Protein AF-A0A851WQW5-F1 (afdb_monomer)

Structure (mmCIF, N/CA/C/O backbone):
data_AF-A0A851WQW5-F1
#
_entry.id   AF-A0A851WQW5-F1
#
loop_
_atom_site.group_PDB
_atom_site.id
_atom_site.type_symbol
_atom_site.label_atom_id
_atom_site.label_alt_id
_atom_site.label_comp_id
_atom_site.label_asym_id
_atom_site.label_entity_id
_atom_site.label_seq_id
_atom_site.pdbx_PDB_ins_code
_atom_site.Cartn_x
_atom_site.Cartn_y
_atom_site.Cartn_z
_atom_site.occupancy
_atom_site.B_iso_or_equiv
_atom_site.auth_seq_id
_atom_site.auth_comp_id
_atom_site.auth_asym_id
_atom_site.auth_atom_id
_atom_site.pdbx_PDB_model_num
ATOM 1 N N . ASP A 1 1 ? 10.741 -29.596 -35.989 1.00 42.50 1 ASP A N 1
ATOM 2 C CA . ASP A 1 1 ? 11.668 -28.466 -35.866 1.00 42.50 1 ASP A CA 1
ATOM 3 C C . ASP A 1 1 ? 10.976 -27.386 -35.039 1.00 42.50 1 ASP A C 1
ATOM 5 O O . ASP A 1 1 ? 10.048 -26.779 -35.562 1.00 42.50 1 ASP A O 1
ATOM 9 N N . PRO A 1 2 ? 11.239 -27.264 -33.725 1.00 49.88 2 PRO A N 1
ATOM 10 C CA . PRO A 1 2 ? 10.654 -26.209 -32.911 1.00 49.88 2 PRO A CA 1
ATOM 11 C C . PRO A 1 2 ? 11.696 -25.104 -32.687 1.00 49.88 2 PRO A C 1
ATOM 13 O O . PRO A 1 2 ? 12.669 -25.300 -31.965 1.00 49.88 2 PRO A O 1
ATOM 16 N N . GLY A 1 3 ? 11.497 -23.955 -33.330 1.00 43.19 3 GLY A N 1
ATOM 17 C CA . GLY A 1 3 ? 12.231 -22.725 -33.042 1.00 43.19 3 GLY A CA 1
ATOM 18 C C . GLY A 1 3 ? 11.474 -21.908 -32.001 1.00 43.19 3 GLY A C 1
ATOM 19 O O . GLY A 1 3 ? 10.543 -21.184 -32.348 1.00 43.19 3 GLY A O 1
ATOM 20 N N . GLU A 1 4 ? 11.848 -22.078 -30.736 1.00 54.56 4 GLU A N 1
ATOM 21 C CA . GLU A 1 4 ? 11.521 -21.154 -29.648 1.00 54.56 4 GLU A CA 1
ATOM 22 C C . GLU A 1 4 ? 12.416 -19.897 -29.720 1.00 54.56 4 GLU A C 1
ATOM 24 O O . GLU A 1 4 ? 13.320 -19.812 -3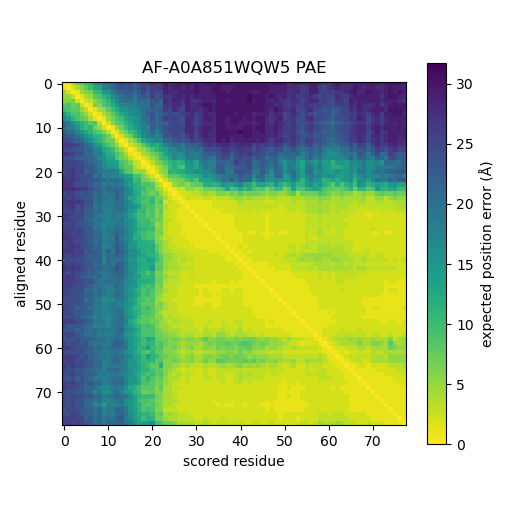0.550 1.00 54.56 4 GLU A O 1
ATOM 29 N N . ASP A 1 5 ? 12.154 -18.958 -28.808 1.00 47.09 5 ASP A N 1
ATOM 30 C CA . ASP A 1 5 ? 12.913 -17.743 -28.481 1.00 47.09 5 ASP A CA 1
ATOM 31 C C . ASP A 1 5 ? 12.586 -16.452 -29.245 1.00 47.09 5 ASP A C 1
ATOM 33 O O . ASP A 1 5 ? 13.243 -16.042 -30.198 1.00 47.09 5 ASP A O 1
ATOM 37 N N . SER A 1 6 ? 11.637 -15.695 -28.682 1.00 51.59 6 SER A N 1
ATOM 38 C CA . SER A 1 6 ? 11.750 -14.232 -28.675 1.00 51.59 6 SER A CA 1
ATOM 39 C C . SER A 1 6 ? 11.129 -13.632 -27.411 1.00 51.59 6 SER A C 1
ATOM 41 O O . SER A 1 6 ? 10.188 -12.841 -27.465 1.00 51.59 6 SER A O 1
ATOM 43 N N . ILE A 1 7 ? 11.678 -13.994 -26.251 1.00 48.75 7 ILE 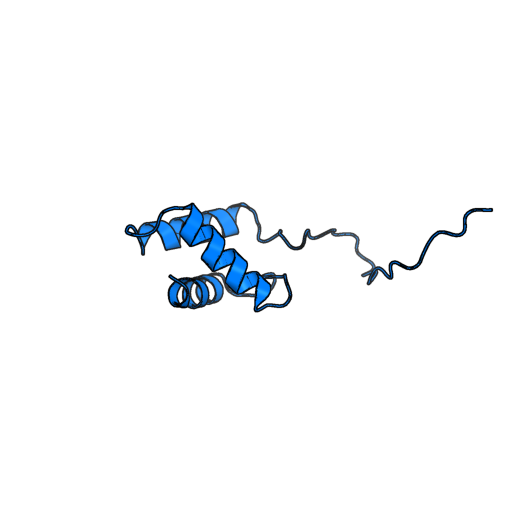A N 1
ATOM 44 C CA . ILE A 1 7 ? 11.560 -13.180 -25.038 1.00 48.75 7 ILE A CA 1
ATOM 45 C C . ILE A 1 7 ? 12.932 -12.556 -24.835 1.00 48.75 7 ILE A C 1
ATOM 47 O O . ILE A 1 7 ? 13.847 -13.237 -24.395 1.00 48.75 7 ILE A O 1
ATOM 51 N N . CYS A 1 8 ? 13.095 -11.278 -25.175 1.00 42.72 8 CYS A N 1
ATOM 52 C CA . CYS A 1 8 ? 14.323 -10.546 -24.878 1.00 42.72 8 CYS A CA 1
ATOM 53 C C . CYS A 1 8 ? 14.454 -10.384 -23.357 1.00 42.72 8 CYS A C 1
ATOM 55 O O . CYS A 1 8 ? 13.685 -9.607 -22.779 1.00 42.72 8 CYS A O 1
ATOM 57 N N . PRO A 1 9 ? 15.420 -11.027 -22.677 1.00 48.66 9 PRO A N 1
ATOM 58 C CA . PRO A 1 9 ? 15.756 -10.636 -21.327 1.00 48.66 9 PRO A CA 1
ATOM 59 C C . PRO A 1 9 ? 16.711 -9.449 -21.455 1.00 48.66 9 PRO A C 1
ATOM 61 O O . PRO A 1 9 ? 17.729 -9.519 -22.145 1.00 48.66 9 PRO A O 1
ATOM 64 N N . CYS A 1 10 ? 16.434 -8.341 -20.779 1.00 46.31 10 CYS A N 1
ATOM 65 C CA . CYS A 1 10 ? 17.499 -7.404 -20.448 1.00 46.31 10 CYS A CA 1
ATOM 66 C C . CYS A 1 10 ? 18.465 -8.127 -19.489 1.00 46.31 10 CYS A C 1
ATOM 68 O O . CYS A 1 10 ? 18.286 -8.122 -18.272 1.00 46.31 10 CYS A O 1
ATOM 70 N N . ILE A 1 11 ? 19.446 -8.830 -20.062 1.00 43.53 11 ILE A N 1
ATOM 71 C CA . ILE A 1 11 ? 20.525 -9.510 -19.350 1.00 43.53 11 ILE A CA 1
ATOM 72 C C . ILE A 1 11 ? 21.424 -8.414 -18.777 1.00 43.53 11 ILE A C 1
ATOM 74 O O . ILE A 1 11 ? 22.205 -7.793 -19.494 1.00 43.53 11 ILE A O 1
ATOM 78 N N . ASN A 1 12 ? 21.300 -8.156 -17.478 1.00 51.69 12 ASN A N 1
ATOM 79 C CA . ASN A 1 12 ? 22.347 -7.482 -16.727 1.00 51.69 12 ASN A CA 1
ATOM 80 C C . ASN A 1 12 ? 23.320 -8.567 -16.243 1.00 51.69 12 ASN A C 1
ATOM 82 O O . ASN A 1 12 ? 22.914 -9.507 -15.555 1.00 51.69 12 ASN A O 1
ATOM 86 N N . SER A 1 13 ? 24.578 -8.476 -16.672 1.00 54.72 13 SER A N 1
ATOM 87 C CA . SER A 1 13 ? 25.670 -9.395 -16.337 1.00 54.72 13 SER A CA 1
ATOM 88 C C . SER A 1 13 ? 26.010 -9.336 -14.843 1.00 54.72 13 SER A C 1
ATOM 90 O O . SER A 1 13 ? 26.967 -8.694 -14.424 1.00 54.72 13 SER A O 1
ATOM 92 N N . GLY A 1 14 ? 25.192 -10.010 -14.041 1.00 49.22 14 GLY A N 1
ATOM 93 C CA . GLY A 1 14 ? 25.273 -10.064 -12.587 1.00 49.22 14 GLY A CA 1
ATOM 94 C C . GLY A 1 14 ? 23.970 -10.630 -12.045 1.00 49.22 14 GLY A C 1
ATOM 95 O O . GLY A 1 14 ? 23.105 -9.880 -11.608 1.00 49.22 14 GLY A O 1
ATOM 96 N N . GLY A 1 15 ? 23.805 -11.950 -12.166 1.00 48.50 15 GLY A N 1
ATOM 97 C CA . GLY A 1 15 ? 22.564 -12.680 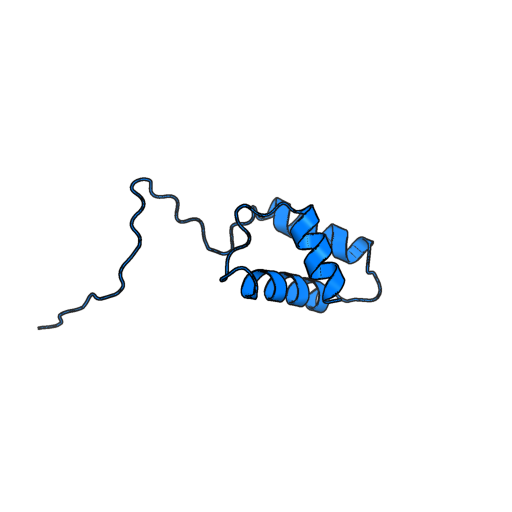-11.913 1.00 48.50 15 GLY A CA 1
ATOM 98 C C . GLY A 1 15 ? 22.023 -12.535 -10.493 1.00 48.50 15 GLY A C 1
ATOM 99 O O . GLY A 1 15 ? 22.174 -13.427 -9.665 1.00 48.50 15 GLY A O 1
ATOM 100 N N . VAL A 1 16 ? 21.315 -11.442 -10.236 1.00 47.41 16 VAL A N 1
ATOM 101 C CA . VAL A 1 16 ? 20.319 -11.361 -9.177 1.00 47.41 16 VAL A CA 1
ATOM 102 C C . VAL A 1 16 ? 18.982 -11.249 -9.884 1.00 47.41 16 VAL A C 1
ATOM 104 O O . VAL A 1 16 ? 18.622 -10.195 -10.405 1.00 47.41 16 VAL A O 1
ATOM 107 N N . PHE A 1 17 ? 18.247 -12.359 -9.923 1.00 50.38 17 PHE A N 1
ATOM 108 C CA . PHE A 1 17 ? 16.836 -12.348 -10.284 1.00 50.38 17 PHE A CA 1
ATOM 109 C C . PHE A 1 17 ? 16.086 -11.653 -9.142 1.00 50.38 17 PHE A C 1
ATOM 111 O O . PHE A 1 17 ? 15.535 -12.283 -8.240 1.00 50.38 17 PHE A O 1
ATOM 118 N N . VAL A 1 18 ? 16.157 -10.322 -9.118 1.00 50.94 18 VAL A N 1
ATOM 119 C CA . VAL A 1 18 ? 15.340 -9.501 -8.236 1.00 50.94 18 VAL A CA 1
ATOM 120 C C . VAL A 1 18 ? 13.938 -9.642 -8.795 1.00 50.94 18 VAL A C 1
ATOM 122 O O . VAL A 1 18 ? 13.588 -9.015 -9.792 1.00 50.94 18 VAL A O 1
ATOM 125 N N . SER A 1 19 ? 13.156 -10.544 -8.199 1.00 47.06 19 SER A N 1
ATOM 126 C CA . SER A 1 19 ? 11.724 -10.623 -8.463 1.00 47.06 19 SER A CA 1
ATOM 127 C C . SER A 1 19 ? 11.170 -9.192 -8.467 1.00 47.06 19 SER A C 1
ATOM 129 O O . SER A 1 19 ? 11.544 -8.420 -7.585 1.00 47.06 19 SER A O 1
ATOM 131 N N . PRO A 1 20 ? 10.288 -8.791 -9.394 1.00 51.12 20 PRO A N 1
ATOM 132 C CA . PRO A 1 20 ? 9.696 -7.447 -9.376 1.00 51.12 20 PRO A CA 1
ATOM 133 C C . PRO A 1 20 ? 8.903 -7.167 -8.077 1.00 51.12 20 PRO A C 1
ATOM 135 O O . PRO A 1 20 ? 8.496 -6.039 -7.810 1.00 51.12 20 PRO A O 1
ATOM 138 N N . TYR A 1 21 ? 8.717 -8.200 -7.241 1.00 49.59 21 TYR A N 1
ATOM 139 C CA . TYR A 1 21 ? 8.189 -8.159 -5.878 1.00 49.59 21 TYR A CA 1
ATOM 140 C C . TYR A 1 21 ? 9.243 -7.932 -4.781 1.00 49.59 21 TYR A C 1
ATOM 142 O O . TYR A 1 21 ? 8.873 -7.755 -3.625 1.00 49.59 21 TYR A O 1
ATOM 150 N N . ALA A 1 22 ? 10.539 -7.952 -5.091 1.00 56.97 22 ALA A N 1
ATOM 151 C CA . ALA A 1 22 ? 11.624 -7.906 -4.116 1.00 56.97 22 ALA A CA 1
ATOM 152 C C . ALA A 1 22 ? 11.924 -6.471 -3.652 1.00 56.97 22 ALA A C 1
ATOM 154 O O . ALA A 1 22 ? 13.069 -6.035 -3.557 1.00 56.97 22 ALA A O 1
ATOM 155 N N . LEU A 1 23 ? 10.880 -5.765 -3.217 1.00 59.19 23 LEU A N 1
ATOM 156 C CA . LEU A 1 23 ? 11.031 -5.109 -1.928 1.00 59.19 23 LEU A CA 1
ATOM 157 C C . LEU A 1 23 ? 11.413 -6.222 -0.948 1.00 59.19 23 LEU A C 1
ATOM 159 O O . LEU A 1 23 ? 10.763 -7.266 -0.916 1.00 59.19 23 LEU A O 1
ATOM 163 N N . ASN A 1 24 ? 12.494 -6.047 -0.190 1.00 64.69 24 ASN A N 1
ATOM 164 C CA . ASN A 1 24 ? 12.835 -6.991 0.870 1.00 64.69 24 ASN A CA 1
ATOM 165 C C . ASN A 1 24 ? 11.551 -7.318 1.662 1.00 64.69 24 ASN A C 1
ATOM 167 O O . ASN A 1 24 ? 10.850 -6.394 2.079 1.00 64.69 24 ASN A O 1
ATOM 171 N N . LEU A 1 25 ? 11.217 -8.602 1.831 1.00 68.88 25 LEU A N 1
ATOM 172 C CA . LEU A 1 25 ? 9.967 -9.035 2.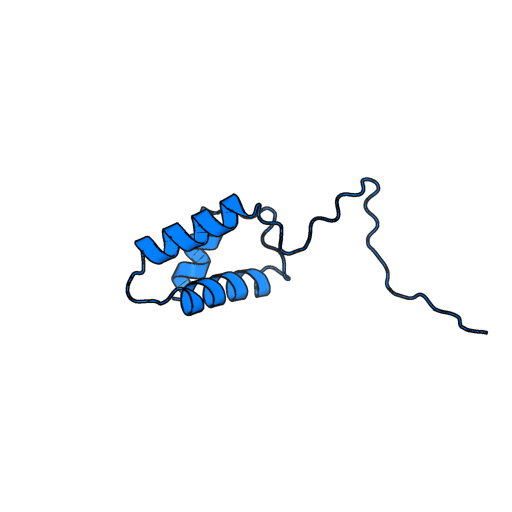477 1.00 68.88 25 LEU A CA 1
ATOM 173 C C . LEU A 1 25 ? 9.751 -8.348 3.840 1.00 68.88 25 LEU A C 1
ATOM 175 O O . LEU A 1 25 ? 8.617 -8.036 4.206 1.00 68.88 25 LEU A O 1
ATOM 179 N N . SER A 1 26 ? 10.838 -8.036 4.560 1.00 77.44 26 SER A N 1
ATOM 180 C CA . SER A 1 26 ? 10.802 -7.255 5.800 1.00 77.44 26 SER A CA 1
ATOM 181 C C . SER A 1 26 ? 10.337 -5.815 5.567 1.00 77.44 26 SER A C 1
ATOM 183 O O . SER A 1 26 ? 9.486 -5.327 6.305 1.00 77.44 26 SER A O 1
ATOM 185 N N . SER A 1 27 ? 10.845 -5.133 4.538 1.00 79.00 27 SER A N 1
ATOM 186 C CA . SER A 1 27 ? 10.444 -3.765 4.181 1.00 79.00 27 SER A CA 1
ATOM 187 C C . SER A 1 27 ? 8.992 -3.688 3.723 1.00 79.00 27 SER A C 1
ATOM 189 O O . SER A 1 27 ? 8.279 -2.784 4.149 1.00 79.00 27 SER A O 1
ATOM 191 N N . PHE A 1 28 ? 8.529 -4.655 2.924 1.00 83.62 28 PHE A N 1
ATOM 192 C CA . PHE A 1 28 ? 7.119 -4.727 2.536 1.00 83.62 28 PHE A CA 1
ATOM 193 C C . PHE A 1 28 ? 6.221 -4.944 3.758 1.00 83.62 28 PHE A C 1
ATOM 195 O O . PHE A 1 28 ? 5.266 -4.207 3.968 1.00 83.62 28 PHE A O 1
ATOM 202 N N . THR A 1 29 ? 6.578 -5.887 4.634 1.00 86.94 29 THR A N 1
ATOM 203 C CA . THR A 1 29 ? 5.824 -6.133 5.873 1.00 86.94 29 THR A CA 1
ATOM 204 C C . THR A 1 29 ? 5.791 -4.893 6.772 1.00 86.94 29 THR A C 1
ATOM 206 O O . THR A 1 29 ? 4.745 -4.570 7.329 1.00 86.94 29 THR A O 1
ATOM 209 N N . LYS A 1 30 ? 6.907 -4.159 6.886 1.00 89.88 30 LYS A N 1
ATOM 210 C CA . LYS A 1 30 ? 6.977 -2.893 7.635 1.00 89.88 30 LYS A CA 1
ATOM 211 C C . LYS A 1 30 ? 6.082 -1.814 7.029 1.00 89.88 30 LYS A C 1
ATOM 213 O O . LYS A 1 30 ? 5.401 -1.133 7.786 1.00 89.88 30 LYS A O 1
ATOM 218 N N . LEU A 1 31 ? 6.069 -1.671 5.703 1.00 91.75 31 LEU A N 1
ATOM 219 C CA . LEU A 1 31 ? 5.191 -0.734 4.999 1.00 91.75 31 LEU A CA 1
ATOM 220 C C . LEU A 1 31 ? 3.716 -1.054 5.271 1.00 91.75 31 LEU A C 1
ATOM 222 O O . LEU A 1 31 ? 2.977 -0.180 5.710 1.00 91.75 31 LEU A O 1
ATOM 226 N N . ILE A 1 32 ? 3.311 -2.315 5.083 1.00 92.69 32 ILE A N 1
ATOM 227 C CA . ILE A 1 32 ? 1.930 -2.744 5.335 1.00 92.69 32 ILE A CA 1
ATOM 228 C C . ILE A 1 32 ? 1.549 -2.497 6.799 1.00 92.69 32 ILE A C 1
ATOM 230 O O . ILE A 1 32 ? 0.490 -1.937 7.057 1.00 92.69 32 ILE A O 1
ATOM 234 N N . LYS A 1 33 ? 2.426 -2.832 7.756 1.00 92.69 33 LYS A N 1
ATOM 235 C CA . LYS A 1 33 ? 2.171 -2.594 9.184 1.00 92.69 33 LYS A CA 1
ATOM 236 C C . LYS A 1 33 ? 1.971 -1.108 9.496 1.00 92.69 33 LYS A C 1
ATOM 238 O O . LYS A 1 33 ? 1.031 -0.776 10.203 1.00 92.69 33 LYS A O 1
ATOM 243 N N . ARG A 1 34 ? 2.810 -0.223 8.946 1.00 94.00 34 ARG A N 1
ATOM 244 C CA . ARG A 1 34 ? 2.688 1.235 9.137 1.00 94.00 34 ARG A CA 1
ATOM 245 C C . ARG A 1 34 ? 1.377 1.780 8.584 1.00 94.00 34 ARG A C 1
ATOM 247 O O . ARG A 1 34 ? 0.703 2.539 9.269 1.00 94.00 34 ARG A O 1
ATOM 254 N N . LEU A 1 35 ? 0.998 1.355 7.380 1.00 95.56 35 LEU A N 1
ATOM 255 C CA . LEU A 1 35 ? -0.270 1.753 6.774 1.00 95.56 35 LEU A CA 1
ATOM 256 C C . LEU A 1 35 ? -1.467 1.243 7.588 1.00 95.56 35 LEU A C 1
ATOM 258 O O . LEU A 1 35 ? -2.395 2.000 7.817 1.00 95.56 35 LEU A O 1
ATOM 262 N N . GLN A 1 36 ? -1.425 0.010 8.101 1.00 95.00 36 GLN A N 1
ATOM 263 C CA . GLN A 1 36 ? -2.481 -0.515 8.977 1.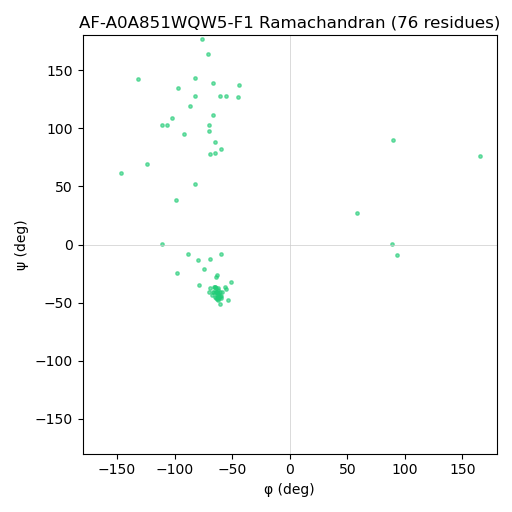00 95.00 36 GLN A CA 1
ATOM 264 C C . GLN A 1 36 ? -2.569 0.211 10.329 1.00 95.00 36 GLN A C 1
ATOM 266 O O . GLN A 1 36 ? -3.659 0.379 10.862 1.00 95.00 36 GLN A O 1
ATOM 271 N N . GLU A 1 37 ? -1.435 0.621 10.904 1.00 94.88 37 GLU A N 1
ATOM 272 C CA . GLU A 1 37 ? -1.403 1.396 12.153 1.00 94.88 37 GLU A CA 1
ATOM 273 C C . GLU A 1 37 ? -1.953 2.812 11.955 1.00 94.88 37 GLU A C 1
ATOM 275 O O . GLU A 1 37 ? -2.624 3.343 12.839 1.00 94.88 37 GLU A O 1
ATOM 280 N N . ARG A 1 38 ? -1.671 3.420 10.799 1.00 95.06 38 ARG A N 1
ATOM 281 C CA . ARG A 1 38 ? -2.123 4.769 10.452 1.00 95.06 38 ARG A CA 1
ATOM 282 C C . ARG A 1 38 ? -3.579 4.813 10.001 1.00 95.06 38 ARG A C 1
ATOM 284 O O . ARG A 1 38 ? -4.256 5.794 10.294 1.00 95.06 38 ARG A O 1
ATOM 291 N N . TYR A 1 39 ? -4.025 3.764 9.318 1.00 95.56 39 TYR A N 1
ATOM 292 C CA . TYR A 1 39 ? -5.343 3.667 8.708 1.00 95.56 39 TYR A CA 1
ATOM 293 C C . TYR A 1 39 ? -6.111 2.431 9.198 1.00 95.56 39 TYR A C 1
ATOM 295 O O . TYR A 1 39 ? -6.290 1.458 8.453 1.00 95.56 39 TYR A O 1
ATOM 303 N N . PRO A 1 40 ? -6.538 2.419 10.474 1.00 94.12 40 PRO A N 1
ATOM 304 C CA . PRO A 1 40 ? -7.225 1.275 11.062 1.00 94.12 40 PRO A CA 1
ATOM 305 C C . PRO A 1 40 ? -8.637 1.061 10.496 1.00 94.12 40 PRO A C 1
ATOM 307 O O . PRO A 1 40 ? -9.226 0.009 10.749 1.00 94.12 40 PRO A O 1
ATOM 310 N N . GLU A 1 41 ? -9.199 2.023 9.750 1.00 96.56 41 GLU A N 1
ATOM 311 C CA . GLU A 1 41 ? -10.505 1.858 9.098 1.00 96.56 41 GLU A CA 1
ATOM 312 C C . GLU A 1 41 ? -10.445 0.949 7.865 1.00 96.56 41 GLU A C 1
ATOM 314 O O . GLU A 1 41 ? -11.462 0.368 7.477 1.00 96.56 41 GLU A O 1
ATOM 319 N N . PHE A 1 42 ? -9.261 0.775 7.271 1.00 95.12 42 PHE A N 1
ATOM 320 C CA . PHE A 1 42 ? -9.066 -0.096 6.121 1.00 95.12 42 PHE A CA 1
ATOM 321 C C . PHE A 1 42 ? -8.536 -1.467 6.537 1.00 95.12 42 PHE A C 1
ATOM 323 O O . PHE A 1 42 ? -7.594 -1.616 7.316 1.00 95.12 42 PHE A O 1
ATOM 330 N N . ASN A 1 43 ? -9.132 -2.514 5.966 1.00 94.00 43 ASN A N 1
ATOM 331 C CA . ASN A 1 43 ? -8.645 -3.870 6.168 1.00 94.00 43 ASN A CA 1
ATOM 332 C C . ASN A 1 43 ? -7.307 -4.093 5.431 1.00 94.00 43 ASN A C 1
ATOM 334 O O . ASN A 1 43 ? -6.915 -3.347 4.532 1.00 94.00 43 ASN A O 1
ATOM 338 N N . ARG A 1 44 ? -6.593 -5.166 5.796 1.00 92.81 44 ARG A N 1
ATOM 339 C CA . ARG A 1 44 ? -5.284 -5.492 5.202 1.00 92.81 44 ARG A CA 1
ATOM 340 C C . ARG A 1 44 ? -5.334 -5.616 3.678 1.00 92.81 44 ARG A C 1
ATOM 342 O O . ARG A 1 44 ? -4.368 -5.253 3.016 1.00 92.81 44 ARG A O 1
ATOM 349 N N . GLU A 1 45 ? -6.423 -6.153 3.141 1.00 94.06 45 GLU A N 1
ATOM 350 C CA . GLU A 1 45 ? -6.616 -6.333 1.699 1.00 94.06 45 GLU A CA 1
ATOM 351 C C . GLU A 1 45 ? -6.617 -4.984 0.986 1.00 94.06 45 GLU A C 1
ATOM 353 O O . GLU A 1 45 ? -5.834 -4.788 0.062 1.00 94.06 45 GLU A O 1
ATOM 358 N N . ARG A 1 46 ? -7.378 -4.010 1.496 1.00 96.12 46 ARG A N 1
ATOM 359 C CA . ARG A 1 46 ? -7.444 -2.663 0.929 1.00 96.12 46 ARG A CA 1
ATOM 360 C C . ARG A 1 46 ? -6.097 -1.940 0.976 1.00 96.12 46 ARG A C 1
ATOM 362 O O . ARG A 1 46 ? -5.723 -1.292 0.002 1.00 96.12 46 ARG A O 1
ATOM 369 N N . ILE A 1 47 ? -5.339 -2.106 2.064 1.00 96.50 47 ILE A N 1
ATOM 370 C CA . ILE A 1 47 ? -3.962 -1.595 2.176 1.00 96.50 47 ILE A CA 1
ATOM 371 C C . ILE A 1 47 ? -3.048 -2.229 1.117 1.00 96.50 47 ILE A C 1
ATOM 373 O O . ILE A 1 47 ? -2.274 -1.536 0.455 1.00 96.50 47 ILE A O 1
ATOM 377 N N . VAL A 1 48 ? -3.120 -3.551 0.947 1.00 93.88 48 VAL A N 1
ATOM 378 C CA . VAL A 1 48 ? -2.318 -4.273 -0.049 1.00 93.88 48 VAL A CA 1
ATOM 379 C C . VAL A 1 48 ? -2.686 -3.836 -1.467 1.00 93.88 48 VAL A C 1
ATOM 381 O O . VAL A 1 48 ? -1.784 -3.633 -2.279 1.00 93.88 48 VAL A O 1
ATOM 384 N N . ASP A 1 49 ? -3.971 -3.645 -1.756 1.00 95.31 49 ASP A N 1
ATOM 385 C CA . ASP A 1 49 ? -4.448 -3.162 -3.051 1.00 95.31 49 ASP A CA 1
ATOM 386 C C . ASP A 1 49 ? -3.923 -1.757 -3.361 1.00 95.31 49 ASP A C 1
ATOM 388 O O . ASP A 1 49 ? -3.434 -1.526 -4.466 1.00 95.31 49 ASP A O 1
ATOM 392 N N . ALA A 1 50 ? -3.929 -0.847 -2.382 1.00 96.12 50 ALA A N 1
ATOM 393 C CA . ALA A 1 50 ? -3.357 0.490 -2.541 1.00 96.12 50 ALA A CA 1
ATOM 394 C C . ALA A 1 50 ? -1.860 0.431 -2.888 1.00 96.12 50 ALA A C 1
ATOM 396 O O . ALA A 1 50 ? -1.415 1.052 -3.850 1.00 96.12 50 ALA A O 1
ATOM 397 N N . VAL A 1 51 ? -1.074 -0.389 -2.180 1.00 93.69 51 VAL A N 1
ATOM 398 C CA . VAL A 1 51 ? 0.359 -0.567 -2.487 1.00 93.69 51 VAL A CA 1
ATOM 399 C C . VAL A 1 51 ? 0.573 -1.208 -3.865 1.00 93.69 51 VAL A C 1
ATOM 401 O O . VAL A 1 51 ? 1.515 -0.856 -4.582 1.00 93.69 51 VAL A O 1
ATOM 404 N N . GLN A 1 52 ? -0.293 -2.140 -4.271 1.00 92.56 52 GLN A N 1
ATOM 405 C CA . GLN A 1 52 ? -0.249 -2.708 -5.618 1.00 92.56 52 GLN A CA 1
ATOM 406 C C . GLN A 1 52 ? -0.553 -1.667 -6.693 1.00 92.56 52 GLN A C 1
ATOM 408 O O . GLN A 1 52 ? 0.056 -1.722 -7.760 1.00 92.56 52 GLN A O 1
ATOM 413 N N . GLU A 1 53 ? -1.460 -0.735 -6.425 1.00 94.88 53 GLU A N 1
ATOM 414 C CA . GLU A 1 53 ? -1.794 0.346 -7.345 1.00 94.88 53 GLU A CA 1
ATOM 415 C C . GLU A 1 53 ? -0.621 1.318 -7.517 1.00 94.88 53 GLU A C 1
ATOM 417 O O . GLU A 1 53 ? -0.232 1.595 -8.651 1.00 94.88 53 GLU A O 1
ATOM 422 N N . VAL A 1 54 ? 0.059 1.703 -6.426 1.00 94.00 54 VAL A N 1
ATOM 423 C CA . VAL A 1 54 ? 1.332 2.451 -6.504 1.00 94.00 54 VAL A CA 1
ATOM 424 C C . VAL A 1 54 ? 2.323 1.710 -7.402 1.00 94.00 54 VAL A C 1
ATOM 426 O O . VAL A 1 54 ? 2.880 2.274 -8.339 1.00 94.00 54 VAL A O 1
ATOM 429 N N . ARG A 1 55 ? 2.493 0.398 -7.215 1.00 90.56 55 ARG A N 1
ATOM 430 C CA . ARG A 1 55 ? 3.392 -0.390 -8.070 1.00 90.56 55 ARG A CA 1
ATOM 431 C C . ARG A 1 55 ? 3.010 -0.335 -9.553 1.00 90.56 55 ARG A C 1
ATOM 433 O O . ARG A 1 55 ? 3.905 -0.263 -10.394 1.00 90.56 55 ARG A O 1
ATOM 440 N N . LYS A 1 56 ? 1.719 -0.390 -9.896 1.00 91.69 56 LYS A N 1
ATOM 441 C CA . LYS A 1 56 ? 1.268 -0.270 -11.296 1.00 91.69 56 LYS A CA 1
ATOM 442 C C . LYS A 1 56 ? 1.619 1.104 -11.870 1.00 91.69 56 LYS A C 1
ATOM 444 O O . LYS A 1 56 ? 2.126 1.167 -12.989 1.00 91.69 56 LYS A O 1
ATOM 449 N N . ASN A 1 57 ? 1.451 2.163 -11.079 1.00 92.19 57 ASN A N 1
ATOM 450 C CA . ASN A 1 57 ? 1.807 3.533 -11.461 1.00 92.19 57 ASN A CA 1
ATOM 451 C C . ASN A 1 57 ? 3.321 3.702 -11.686 1.00 92.19 57 ASN A C 1
ATOM 453 O O . ASN A 1 57 ? 3.742 4.477 -12.542 1.00 92.19 57 ASN A O 1
ATOM 457 N N . HIS A 1 58 ? 4.141 2.896 -11.006 1.00 89.06 58 HIS A N 1
ATOM 458 C CA . HIS A 1 58 ? 5.604 2.879 -11.125 1.00 89.06 58 HIS A CA 1
ATOM 459 C C . HIS A 1 58 ? 6.136 1.760 -12.038 1.00 89.06 58 HIS A C 1
ATOM 461 O O . HIS A 1 58 ? 7.172 1.147 -11.783 1.00 89.06 58 HIS A O 1
ATOM 467 N N . LYS A 1 59 ? 5.436 1.481 -13.147 1.00 85.75 59 LYS A N 1
ATOM 468 C CA . LYS A 1 59 ? 5.861 0.514 -14.188 1.00 85.75 59 LYS A CA 1
ATOM 469 C C . LYS A 1 59 ? 6.083 -0.913 -13.666 1.00 85.75 59 LYS A C 1
ATOM 471 O O . LYS A 1 59 ? 6.864 -1.676 -14.232 1.00 85.75 59 LYS A O 1
ATOM 476 N N . GLY A 1 60 ? 5.395 -1.288 -12.592 1.00 83.50 60 GLY A N 1
ATOM 477 C CA . GLY A 1 60 ? 5.435 -2.637 -12.038 1.00 83.50 60 GLY A CA 1
ATOM 478 C C . GLY A 1 60 ? 6.540 -2.885 -11.009 1.00 83.50 60 GLY A C 1
ATOM 479 O O . GLY A 1 60 ? 6.603 -3.997 -10.483 1.00 83.50 60 GLY A O 1
ATOM 480 N N . VAL A 1 61 ? 7.371 -1.890 -10.673 1.00 81.44 61 VAL A N 1
ATOM 481 C CA . VAL A 1 61 ? 8.457 -2.028 -9.688 1.00 81.44 61 VAL A CA 1
ATOM 482 C C . VAL A 1 61 ? 8.446 -0.887 -8.674 1.00 81.44 61 VAL A C 1
ATOM 484 O O . VAL A 1 61 ? 8.185 0.258 -9.006 1.00 81.44 61 VAL A O 1
ATOM 487 N N . LEU A 1 62 ? 8.758 -1.207 -7.417 1.00 84.88 62 LEU A N 1
ATOM 488 C CA . LEU A 1 62 ? 8.940 -0.223 -6.336 1.00 84.88 62 LEU A CA 1
ATOM 489 C C . LEU A 1 62 ? 10.408 -0.135 -5.885 1.00 84.88 62 LEU A C 1
ATOM 491 O O . LEU A 1 62 ? 10.751 0.600 -4.959 1.00 84.88 62 LEU A O 1
ATOM 495 N N . SER A 1 63 ? 11.292 -0.918 -6.510 1.00 80.44 63 SER A N 1
ATOM 496 C CA . SER A 1 63 ? 12.727 -0.881 -6.240 1.00 80.44 63 SER A CA 1
ATOM 497 C C . SER A 1 63 ? 13.281 0.507 -6.558 1.00 80.44 63 SER A C 1
ATOM 499 O O . SER A 1 63 ? 13.087 1.006 -7.663 1.00 80.44 63 SER A O 1
ATOM 501 N N . GLY A 1 64 ? 13.990 1.109 -5.605 1.00 79.88 64 GLY A N 1
ATOM 502 C CA . GLY A 1 64 ? 14.540 2.460 -5.746 1.00 79.88 64 GLY A CA 1
ATOM 503 C C . GLY A 1 64 ? 13.634 3.573 -5.212 1.00 79.88 64 GLY A C 1
ATOM 504 O O . GLY A 1 64 ? 14.107 4.696 -5.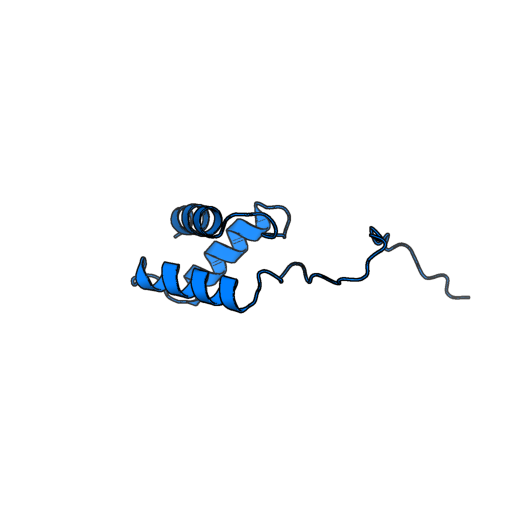072 1.00 79.88 64 GLY A O 1
ATOM 505 N N . MET A 1 65 ? 12.384 3.277 -4.836 1.00 85.62 65 MET A N 1
ATOM 506 C CA . MET A 1 65 ? 11.555 4.221 -4.086 1.00 85.62 65 MET A CA 1
ATOM 507 C C . MET A 1 65 ? 11.871 4.175 -2.591 1.00 85.62 65 MET A C 1
ATOM 509 O O . MET A 1 65 ? 12.086 3.110 -2.002 1.00 85.62 65 MET A O 1
ATOM 513 N N . ALA A 1 66 ? 11.835 5.343 -1.952 1.00 88.56 66 ALA A N 1
ATOM 514 C CA . ALA A 1 66 ? 11.831 5.422 -0.501 1.00 88.56 66 ALA A CA 1
ATOM 515 C C . ALA A 1 66 ? 10.520 4.839 0.046 1.00 88.56 66 ALA A C 1
ATOM 517 O O . ALA A 1 66 ? 9.443 5.120 -0.476 1.00 88.56 66 ALA A O 1
ATOM 518 N N . ILE A 1 67 ? 10.598 4.071 1.139 1.00 87.75 67 ILE A N 1
ATOM 519 C CA . ILE A 1 67 ? 9.409 3.492 1.793 1.00 87.75 67 ILE A CA 1
ATOM 520 C C . ILE A 1 67 ? 8.395 4.584 2.156 1.00 87.75 67 ILE A C 1
ATOM 522 O O . ILE A 1 67 ? 7.201 4.370 1.989 1.00 87.75 67 ILE A O 1
ATOM 526 N N . SER A 1 68 ? 8.865 5.754 2.595 1.00 89.81 68 SER A N 1
ATOM 527 C CA . SER A 1 68 ? 8.015 6.907 2.906 1.00 89.81 68 SER A CA 1
ATOM 528 C C . SER A 1 68 ? 7.242 7.428 1.694 1.00 89.81 68 SER A C 1
ATOM 530 O O . SER A 1 68 ? 6.088 7.800 1.840 1.00 89.81 68 SER A O 1
ATOM 532 N N . SER A 1 69 ? 7.844 7.423 0.502 1.00 92.31 69 SER A N 1
ATOM 533 C CA . SER A 1 69 ? 7.162 7.838 -0.730 1.00 92.31 69 SER A CA 1
ATOM 534 C C . SER A 1 69 ? 6.093 6.829 -1.141 1.00 92.31 69 SER A C 1
ATOM 536 O O . SER A 1 69 ? 4.995 7.221 -1.512 1.00 92.31 69 SER A O 1
ATOM 538 N N . ILE A 1 70 ? 6.380 5.526 -1.013 1.00 92.69 70 ILE A N 1
ATOM 539 C CA . ILE A 1 70 ? 5.378 4.475 -1.259 1.00 92.69 70 ILE A CA 1
ATOM 540 C C . ILE A 1 70 ? 4.215 4.615 -0.266 1.00 92.69 70 ILE A C 1
ATOM 542 O O . ILE A 1 70 ? 3.059 4.465 -0.646 1.00 92.69 70 ILE A O 1
ATOM 546 N N . GLU A 1 71 ? 4.519 4.899 1.002 1.00 92.44 71 GLU A N 1
ATOM 547 C CA . GLU A 1 71 ? 3.522 5.123 2.049 1.00 92.44 71 GLU A CA 1
ATOM 548 C C . GLU A 1 71 ? 2.640 6.339 1.738 1.00 92.44 71 GLU A C 1
ATOM 550 O O . GLU A 1 71 ? 1.423 6.233 1.845 1.00 92.44 71 GLU A O 1
ATOM 555 N N . GLU A 1 72 ? 3.223 7.462 1.313 1.00 95.62 72 GLU A N 1
ATOM 556 C CA . GLU A 1 72 ? 2.492 8.682 0.945 1.00 95.62 72 GLU A CA 1
ATOM 557 C C . GLU A 1 72 ? 1.578 8.465 -0.270 1.00 95.62 72 GLU A C 1
ATOM 559 O O . GLU A 1 72 ? 0.399 8.809 -0.218 1.00 95.62 72 GLU A O 1
ATOM 564 N N . GLU A 1 73 ? 2.073 7.826 -1.332 1.00 95.75 73 GLU A N 1
ATOM 565 C CA . GLU A 1 73 ? 1.247 7.533 -2.508 1.00 95.75 73 GLU A CA 1
ATOM 566 C C . GLU A 1 73 ? 0.139 6.522 -2.199 1.00 95.75 73 GLU A C 1
ATOM 568 O O . GLU A 1 73 ? -0.998 6.708 -2.625 1.00 95.75 73 GLU A O 1
ATOM 573 N N . ALA A 1 74 ? 0.428 5.477 -1.416 1.00 96.06 74 ALA A N 1
ATOM 574 C CA . ALA A 1 74 ? -0.597 4.529 -0.986 1.00 96.06 74 ALA A CA 1
ATOM 575 C C . ALA A 1 74 ? -1.651 5.216 -0.103 1.00 96.06 74 ALA A C 1
ATOM 577 O O . ALA A 1 74 ? -2.837 4.938 -0.243 1.00 96.06 74 ALA A O 1
ATOM 578 N N . SER A 1 75 ? -1.231 6.157 0.747 1.00 95.56 75 SER A N 1
ATOM 579 C CA . SER A 1 75 ? -2.123 6.976 1.577 1.00 95.56 75 SER A CA 1
ATOM 580 C C . SER A 1 75 ? -3.064 7.862 0.761 1.00 95.56 75 SER A C 1
ATOM 582 O O . SER A 1 75 ? -4.127 8.206 1.253 1.00 95.56 75 SER A O 1
ATOM 584 N N . ALA A 1 76 ? -2.694 8.243 -0.465 1.00 95.94 76 ALA A N 1
ATOM 585 C CA . ALA A 1 76 ? -3.563 9.010 -1.359 1.00 95.94 76 ALA A CA 1
ATOM 586 C C . ALA A 1 76 ? -4.623 8.142 -2.073 1.00 95.94 76 ALA A C 1
ATOM 588 O O . ALA A 1 76 ? -5.543 8.679 -2.687 1.00 95.94 76 ALA A O 1
ATOM 589 N N . ILE A 1 77 ? -4.474 6.812 -2.028 1.00 95.50 77 ILE A N 1
ATOM 590 C CA . ILE A 1 77 ? -5.375 5.826 -2.654 1.00 95.50 77 ILE A CA 1
ATOM 591 C C . ILE A 1 77 ? -6.380 5.252 -1.640 1.00 95.50 7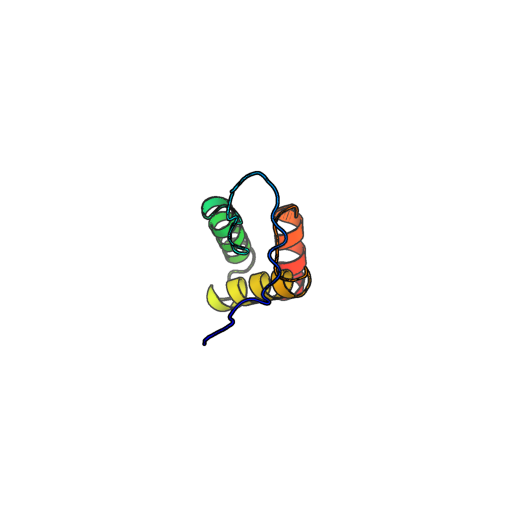7 ILE A C 1
ATOM 593 O O . ILE A 1 77 ? -7.446 4.760 -2.032 1.00 95.50 77 ILE A O 1
ATOM 597 N N . LEU A 1 78 ? -6.017 5.283 -0.357 1.00 93.44 78 LEU A N 1
ATOM 598 C CA . LEU A 1 78 ? -6.852 4.907 0.781 1.00 93.44 78 LEU A CA 1
ATOM 599 C C . LEU A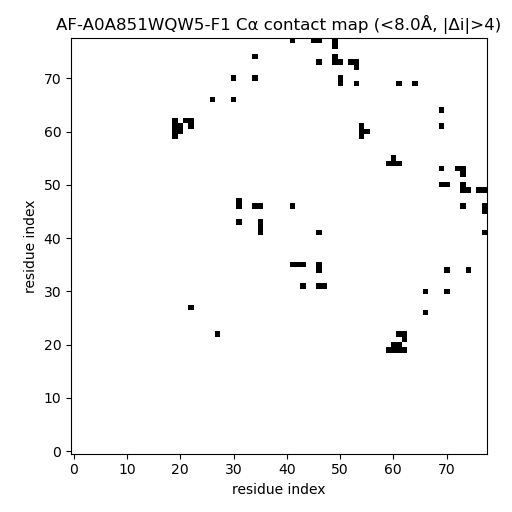 1 78 ? -7.840 6.032 1.103 1.00 93.44 78 LEU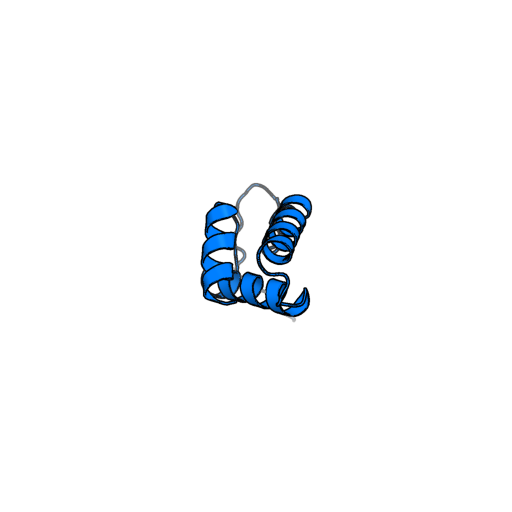 A C 1
ATOM 601 O O . LEU A 1 78 ? -9.052 5.725 1.114 1.00 93.44 78 LEU A O 1
#

Sequence (78 aa):
DPGEDSICPCINSGGVFVSPYALNLSSFTKLIKRLQERYPEFNRERIVDAVQEVRKNHKGVLSGMAISSIEEEASAIL

pLDDT: mean 78.33, std 19.71, range [42.5, 96.56]

Foldseek 3Di:
DDDDDDDDDPDDPPDDPCPLPPPPPVLVVVLLVVLCVVCVVDDSVLLVVLLCVVCVVVVNHCPPPDSVVSSVSSVVSD

Secondary structure (DSSP, 8-state):
------------SS-----TT-S-HHHHHHHHHHHHHH-TTS-HHHHHHHHHHHHHHTTT--TTS-HHHHHHHHHTT-

Organism: Corvus moneduloides (NCBI:txid1196302)

Mean predicted aligned error: 11.28 Å

Solvent-accessible surface area (backbone atoms only — not comparable to full-atom values): 4985 Å² total; per-residue (Å²): 137,87,86,79,87,89,77,85,70,88,79,65,98,67,93,67,87,69,52,68,73,60,50,54,68,68,57,48,51,50,49,53,51,50,50,44,72,74,39,71,90,50,54,73,66,58,54,52,49,25,48,50,50,49,24,55,77,46,80,55,39,59,78,91,59,56,70,68,56,54,50,53,57,21,60,74,67,106

Nearest PDB structures (foldseek):
  8b3s-assembly1_A  TM=4.221E-01  e=5.366E+00  Bacillus subtilis

InterPro domains:
  IPR056870 TTC3/DZIP3/RBM44-like, helical domain [PF24905] (27-70)

Radius of gyration: 16.28 Å; Cα contacts (8 Å, |Δi|>4): 45; chains: 1; bounding box: 36×38×48 Å